Protein AF-A0A2Z6NWG4-F1 (afdb_monomer_lite)

Sequence (91 aa):
MHHKCFFSLADMRDPKLVAKIAKQLRRFHHVEIPGSKEPQLWNDIWKFYEKASVLKFDDGEKQKTYETVSFKELHEEIHDLQGLGGSTGLR

Structure (mmCIF, N/CA/C/O backbone):
data_AF-A0A2Z6NWG4-F1
#
_entry.id   AF-A0A2Z6NWG4-F1
#
loop_
_atom_site.group_PDB
_atom_site.id
_atom_site.type_symbol
_atom_site.label_atom_id
_atom_site.label_alt_id
_atom_site.label_comp_id
_atom_site.label_asym_id
_atom_site.label_entity_id
_atom_site.label_seq_id
_atom_site.pdbx_PDB_ins_code
_atom_site.Cartn_x
_atom_site.Cartn_y
_atom_site.Cartn_z
_atom_site.occupancy
_atom_site.B_iso_or_equiv
_atom_site.auth_seq_id
_atom_site.auth_comp_id
_atom_site.auth_asym_id
_atom_site.auth_atom_id
_atom_site.pdbx_PDB_model_num
ATOM 1 N N . MET A 1 1 ? 20.151 -27.695 -12.948 1.00 36.38 1 MET A N 1
ATOM 2 C CA . MET A 1 1 ? 19.748 -26.287 -13.158 1.00 36.38 1 MET A CA 1
ATOM 3 C C . MET A 1 1 ? 18.698 -25.930 -12.116 1.00 36.38 1 MET A C 1
ATOM 5 O O . MET A 1 1 ? 17.574 -26.404 -12.220 1.00 36.38 1 MET A O 1
ATOM 9 N N . HIS A 1 2 ? 19.065 -25.178 -11.076 1.00 49.00 2 HIS A N 1
ATOM 10 C CA . HIS A 1 2 ? 18.090 -24.702 -10.090 1.00 49.00 2 HIS A CA 1
ATOM 11 C C . HIS A 1 2 ? 17.247 -23.596 -10.730 1.00 49.00 2 HIS A C 1
ATOM 13 O O . HIS A 1 2 ? 17.734 -22.491 -10.960 1.00 49.00 2 HIS A O 1
ATOM 19 N N . HIS A 1 3 ? 15.992 -23.909 -11.045 1.00 51.97 3 HIS A N 1
ATOM 20 C CA . HIS A 1 3 ? 15.001 -22.919 -11.446 1.00 51.97 3 HIS A CA 1
ATOM 21 C C . HIS A 1 3 ? 14.654 -22.076 -10.213 1.00 51.97 3 HIS A C 1
ATOM 23 O O . HIS A 1 3 ? 13.807 -22.453 -9.408 1.00 51.97 3 HIS A O 1
ATOM 29 N N . LYS A 1 4 ? 15.326 -20.934 -10.030 1.00 57.19 4 LYS A N 1
ATOM 30 C CA . LYS A 1 4 ? 14.795 -19.871 -9.170 1.00 57.19 4 LYS A CA 1
ATOM 31 C C . LYS A 1 4 ? 13.591 -19.270 -9.904 1.00 57.19 4 LYS A C 1
ATOM 33 O O . LYS A 1 4 ? 13.760 -18.388 -10.737 1.00 57.19 4 LYS A O 1
ATOM 38 N N . CYS A 1 5 ? 12.388 -19.776 -9.636 1.00 62.06 5 CYS A N 1
ATOM 39 C CA . CYS A 1 5 ? 11.148 -19.217 -10.192 1.00 62.06 5 CYS A CA 1
ATOM 40 C C . CYS A 1 5 ? 10.784 -17.841 -9.603 1.00 62.06 5 CYS A C 1
ATOM 42 O O . CYS A 1 5 ? 9.925 -17.167 -10.158 1.00 62.06 5 CYS A O 1
ATOM 44 N N . PHE A 1 6 ? 11.444 -17.402 -8.526 1.00 79.69 6 PHE A N 1
ATOM 45 C CA . PHE A 1 6 ? 11.213 -16.102 -7.895 1.00 79.69 6 PHE A CA 1
ATOM 46 C C . PHE A 1 6 ? 12.532 -15.474 -7.428 1.00 79.69 6 PHE A C 1
ATOM 48 O O . PHE A 1 6 ? 13.462 -16.181 -7.030 1.00 79.69 6 PHE A O 1
ATOM 55 N N . PHE A 1 7 ? 12.610 -14.142 -7.482 1.00 84.88 7 PHE A N 1
ATOM 56 C CA . PHE A 1 7 ? 13.721 -13.372 -6.922 1.00 84.88 7 PHE A CA 1
ATOM 57 C C . PHE A 1 7 ? 13.569 -13.258 -5.404 1.00 84.88 7 PHE A C 1
ATOM 59 O O . PHE A 1 7 ? 12.494 -12.929 -4.906 1.00 84.88 7 PHE A O 1
ATOM 66 N N . SER A 1 8 ? 14.650 -13.504 -4.668 1.00 90.56 8 SER A N 1
ATOM 67 C CA . SER A 1 8 ? 14.717 -13.186 -3.240 1.00 90.56 8 SER A CA 1
ATOM 68 C C . SER A 1 8 ? 14.950 -11.687 -3.008 1.00 90.56 8 SER A C 1
ATOM 70 O O . SER A 1 8 ? 15.355 -10.956 -3.914 1.00 90.56 8 SER A O 1
ATOM 72 N N . LEU A 1 9 ? 14.783 -11.228 -1.764 1.00 89.25 9 LEU A N 1
ATOM 73 C CA . LEU A 1 9 ? 15.152 -9.861 -1.371 1.00 89.25 9 LEU A CA 1
ATOM 74 C C . LEU A 1 9 ? 16.631 -9.548 -1.649 1.00 89.25 9 LEU A C 1
ATOM 76 O O . LEU A 1 9 ? 16.961 -8.421 -2.004 1.00 89.25 9 LEU A O 1
ATOM 80 N N . ALA A 1 10 ? 17.521 -10.536 -1.513 1.00 92.12 10 ALA A N 1
ATOM 81 C CA . ALA A 1 10 ? 18.938 -10.365 -1.823 1.00 92.12 10 ALA A CA 1
ATOM 82 C C . ALA A 1 10 ? 19.170 -10.201 -3.332 1.00 92.12 10 ALA A C 1
ATOM 84 O O . ALA A 1 10 ? 19.958 -9.352 -3.740 1.00 92.12 10 ALA A O 1
ATOM 85 N N . ASP A 1 11 ? 18.436 -10.955 -4.156 1.00 92.06 11 ASP A N 1
ATOM 86 C CA . ASP A 1 11 ? 18.494 -10.830 -5.614 1.00 92.06 11 ASP A CA 1
ATOM 87 C C . ASP A 1 11 ? 18.042 -9.415 -6.053 1.00 92.06 11 ASP A C 1
ATOM 89 O O . ASP A 1 11 ? 18.693 -8.787 -6.883 1.00 92.06 11 ASP A O 1
ATOM 93 N N . MET A 1 12 ? 17.005 -8.844 -5.423 1.00 91.31 12 MET A N 1
ATOM 94 C CA . MET A 1 12 ? 16.532 -7.470 -5.690 1.00 91.31 12 MET A CA 1
ATOM 95 C C . MET A 1 12 ? 17.513 -6.360 -5.273 1.00 91.31 12 MET A C 1
ATOM 97 O O . MET A 1 12 ? 17.270 -5.192 -5.566 1.00 91.31 12 MET A O 1
ATOM 101 N N . ARG A 1 13 ? 18.615 -6.692 -4.591 1.00 92.56 13 ARG A N 1
ATOM 102 C CA . ARG A 1 13 ? 19.691 -5.745 -4.253 1.00 92.56 13 ARG A CA 1
ATOM 103 C C . ARG A 1 13 ? 20.888 -5.859 -5.199 1.00 92.56 13 ARG A C 1
ATOM 105 O O . ARG A 1 13 ? 21.772 -5.009 -5.134 1.00 92.56 13 ARG A O 1
ATOM 112 N N . ASP A 1 14 ? 20.929 -6.869 -6.074 1.00 95.62 14 ASP A N 1
ATOM 113 C CA . ASP A 1 14 ? 21.992 -7.020 -7.067 1.00 95.62 14 ASP A CA 1
ATOM 114 C C . ASP A 1 14 ? 21.834 -5.982 -8.197 1.00 95.62 14 ASP A C 1
ATOM 116 O O . ASP A 1 14 ? 20.837 -6.007 -8.929 1.00 95.62 14 ASP A O 1
ATOM 120 N N . PRO A 1 15 ? 22.817 -5.084 -8.411 1.00 97.19 15 PRO A N 1
ATOM 121 C CA . PRO A 1 15 ? 22.679 -4.011 -9.394 1.00 97.19 15 PRO A CA 1
ATOM 122 C C . PRO A 1 15 ? 22.496 -4.510 -10.831 1.00 97.19 15 PRO A C 1
ATOM 124 O O . PRO A 1 15 ? 21.773 -3.896 -11.619 1.00 97.19 15 PRO A O 1
ATOM 127 N N . LYS A 1 16 ? 23.131 -5.633 -11.198 1.00 96.25 16 LYS A N 1
ATOM 128 C CA . LYS A 1 16 ? 23.043 -6.180 -12.560 1.00 96.25 16 LYS A CA 1
ATOM 129 C C . LYS A 1 16 ? 21.654 -6.748 -12.827 1.00 96.25 16 LYS A C 1
ATOM 131 O O . LYS A 1 16 ? 21.146 -6.621 -13.943 1.00 96.25 16 LYS A O 1
ATOM 136 N N . LEU A 1 17 ? 21.042 -7.374 -11.828 1.00 94.62 17 LEU A N 1
ATOM 137 C CA . LEU A 1 17 ? 19.690 -7.895 -11.916 1.00 94.62 17 LEU A CA 1
ATOM 138 C C . LEU A 1 17 ? 18.653 -6.769 -11.913 1.00 94.62 17 LEU A C 1
ATOM 140 O O . LEU A 1 17 ? 17.799 -6.741 -12.799 1.00 94.62 17 LEU A O 1
ATOM 144 N N . VAL A 1 18 ? 18.765 -5.796 -11.006 1.00 95.25 18 VAL A N 1
ATOM 145 C CA . VAL A 1 18 ? 17.845 -4.647 -10.952 1.00 95.25 18 VAL A CA 1
ATOM 146 C C . VAL A 1 18 ? 17.878 -3.844 -12.252 1.00 95.25 18 VAL A C 1
ATOM 148 O O . VAL A 1 18 ? 16.823 -3.471 -12.762 1.00 95.25 18 VAL A O 1
ATOM 151 N N . ALA A 1 19 ? 19.049 -3.663 -12.872 1.00 97.62 19 ALA A N 1
ATOM 152 C CA . ALA A 1 19 ? 19.147 -3.021 -14.184 1.00 97.62 19 ALA A CA 1
ATOM 153 C C . ALA A 1 19 ? 18.339 -3.763 -15.269 1.00 97.62 19 ALA A C 1
ATOM 155 O O . ALA A 1 19 ? 17.697 -3.139 -16.120 1.00 97.62 19 ALA A O 1
ATOM 156 N N . LYS A 1 20 ? 18.321 -5.104 -15.233 1.00 96.50 20 LYS A N 1
ATOM 157 C CA . LYS A 1 20 ? 17.500 -5.914 -16.148 1.00 96.50 20 LYS A CA 1
ATOM 158 C C . LYS A 1 20 ? 16.009 -5.753 -15.855 1.00 96.50 20 LYS A C 1
ATOM 160 O O . LYS A 1 20 ? 15.240 -5.607 -16.805 1.00 96.50 20 LYS A O 1
ATOM 165 N N . ILE A 1 21 ? 15.611 -5.739 -14.580 1.00 95.44 21 ILE A N 1
ATOM 166 C CA . ILE A 1 21 ? 14.219 -5.517 -14.157 1.00 95.44 21 ILE A CA 1
ATOM 167 C C . ILE A 1 21 ? 13.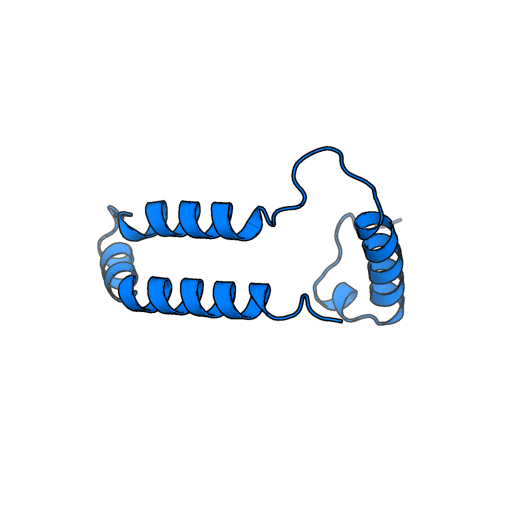746 -4.133 -14.616 1.00 95.44 21 ILE A C 1
ATOM 169 O O . ILE A 1 21 ? 12.730 -4.043 -15.298 1.00 95.44 21 ILE A O 1
ATOM 173 N N . ALA A 1 22 ? 14.521 -3.076 -14.358 1.00 96.94 22 ALA A N 1
ATOM 174 C CA . ALA A 1 22 ? 14.205 -1.711 -14.777 1.00 96.94 22 ALA A CA 1
ATOM 175 C C . ALA A 1 22 ? 14.031 -1.594 -16.301 1.00 96.94 22 ALA A C 1
ATOM 177 O O . ALA A 1 22 ? 13.112 -0.924 -16.775 1.00 96.94 22 ALA A O 1
ATOM 178 N N . LYS A 1 23 ? 14.856 -2.299 -17.091 1.00 97.81 23 LYS A N 1
ATOM 179 C CA . LYS A 1 23 ? 14.702 -2.347 -18.553 1.00 97.81 23 LYS A CA 1
ATOM 180 C C . LYS A 1 23 ? 13.377 -2.987 -18.976 1.00 97.81 23 LYS A C 1
ATOM 182 O O . LYS A 1 23 ? 12.748 -2.484 -19.905 1.00 97.81 23 LYS A O 1
ATOM 187 N N . GLN A 1 24 ? 12.949 -4.074 -18.329 1.00 97.06 24 GLN A N 1
ATOM 188 C CA . GLN A 1 24 ? 11.654 -4.693 -18.638 1.00 97.06 24 GLN A CA 1
ATOM 189 C C . GLN A 1 24 ? 10.480 -3.843 -18.142 1.00 97.06 24 GLN A C 1
ATOM 191 O O . GLN A 1 24 ? 9.524 -3.660 -18.889 1.00 97.06 24 GLN A O 1
ATOM 196 N N . LEU A 1 25 ? 10.582 -3.252 -16.949 1.00 96.94 25 LEU A N 1
ATOM 197 C CA . LEU A 1 25 ? 9.560 -2.364 -16.397 1.00 96.94 25 LEU A CA 1
ATOM 198 C C . LEU A 1 25 ? 9.352 -1.133 -17.287 1.00 96.94 25 LEU A C 1
ATOM 200 O O . LEU A 1 25 ? 8.218 -0.791 -17.604 1.00 96.94 25 LEU A O 1
ATOM 204 N N . ARG A 1 26 ? 10.439 -0.534 -17.800 1.00 97.62 26 ARG A N 1
ATOM 205 C CA . ARG A 1 26 ? 10.353 0.540 -18.799 1.00 97.62 26 ARG A CA 1
ATOM 206 C C . ARG A 1 26 ? 9.552 0.087 -20.014 1.00 97.62 26 ARG A C 1
ATOM 208 O O . ARG A 1 26 ? 8.641 0.795 -20.414 1.00 97.62 26 ARG A O 1
ATOM 215 N N . ARG A 1 27 ? 9.865 -1.074 -20.599 1.00 97.69 27 ARG A N 1
ATOM 216 C CA . ARG A 1 27 ? 9.125 -1.589 -21.768 1.00 97.69 27 ARG A CA 1
ATOM 217 C C . ARG A 1 27 ? 7.643 -1.773 -21.457 1.00 97.69 27 ARG A C 1
ATOM 219 O O . ARG A 1 27 ? 6.824 -1.421 -22.292 1.00 97.69 27 ARG A O 1
ATOM 226 N N . PHE A 1 28 ? 7.323 -2.272 -20.266 1.00 96.06 28 PHE A N 1
ATOM 227 C CA . PHE A 1 28 ? 5.947 -2.451 -19.817 1.00 96.06 28 PHE A CA 1
ATOM 228 C C . PHE A 1 28 ? 5.200 -1.116 -19.669 1.00 96.06 28 PHE A C 1
ATOM 230 O O . PHE A 1 28 ? 4.100 -0.983 -20.189 1.00 96.06 28 PHE A O 1
ATOM 237 N N . HIS A 1 29 ? 5.816 -0.095 -19.066 1.00 94.06 29 HIS A N 1
ATOM 238 C CA . HIS A 1 29 ? 5.199 1.230 -18.909 1.00 94.06 29 HIS A CA 1
ATOM 239 C C . HIS A 1 29 ? 4.938 1.971 -20.232 1.00 94.06 29 HIS A C 1
ATOM 241 O O . HIS A 1 29 ? 4.139 2.898 -20.248 1.00 94.06 29 HIS A O 1
ATOM 247 N N . HIS A 1 30 ? 5.599 1.591 -21.331 1.00 94.81 30 HIS A N 1
ATOM 248 C CA . HIS A 1 30 ? 5.361 2.180 -22.659 1.00 94.81 30 HIS A CA 1
ATOM 249 C C . HIS A 1 30 ? 4.296 1.422 -23.466 1.00 94.81 30 HIS A C 1
ATOM 251 O O . HIS A 1 30 ? 4.050 1.764 -24.621 1.00 94.81 30 HIS A O 1
ATOM 257 N N . VAL A 1 31 ? 3.702 0.359 -22.915 1.00 95.12 31 VAL A N 1
ATOM 258 C CA . VAL A 1 31 ? 2.623 -0.356 -23.598 1.00 95.12 31 VAL A CA 1
ATOM 259 C C . VAL A 1 31 ? 1.384 0.532 -23.611 1.00 95.12 31 VAL A C 1
ATOM 261 O O . VAL A 1 31 ? 0.869 0.917 -22.563 1.00 95.12 31 VAL A O 1
ATOM 264 N N . GLU A 1 32 ? 0.877 0.821 -24.806 1.00 94.12 32 GLU A N 1
ATOM 265 C CA . GLU A 1 32 ? -0.393 1.519 -24.956 1.00 94.12 32 GLU A CA 1
ATOM 266 C C . GLU A 1 32 ? -1.553 0.587 -24.616 1.00 94.12 32 GLU A C 1
ATOM 268 O O . GLU A 1 32 ? -1.890 -0.328 -25.368 1.00 94.12 32 GLU A O 1
ATOM 273 N N . ILE A 1 33 ? -2.163 0.829 -23.459 1.00 91.81 33 ILE A N 1
ATOM 274 C CA . ILE A 1 33 ? -3.369 0.129 -23.027 1.00 91.81 33 ILE A CA 1
ATOM 275 C C . ILE A 1 33 ? -4.587 0.981 -23.411 1.00 91.81 33 ILE A C 1
ATOM 277 O O . ILE A 1 33 ? -4.620 2.167 -23.049 1.00 91.81 33 ILE A O 1
ATOM 281 N N . PRO A 1 34 ? -5.568 0.421 -24.144 1.00 93.62 34 PRO A N 1
ATOM 282 C CA . PRO A 1 34 ? -6.817 1.109 -24.441 1.00 93.62 34 PRO A CA 1
ATOM 283 C C . PRO A 1 34 ? -7.668 1.252 -23.173 1.00 93.62 34 PRO A C 1
ATOM 285 O O . PRO A 1 34 ? -7.716 0.348 -22.342 1.00 93.62 34 PRO A O 1
ATOM 288 N N . GLY A 1 35 ? -8.372 2.375 -23.047 1.00 91.00 35 GLY A N 1
ATOM 289 C CA . GLY A 1 35 ? -9.208 2.689 -21.887 1.00 91.00 35 GLY A CA 1
ATOM 290 C C . GLY A 1 35 ? -8.718 3.917 -21.124 1.00 91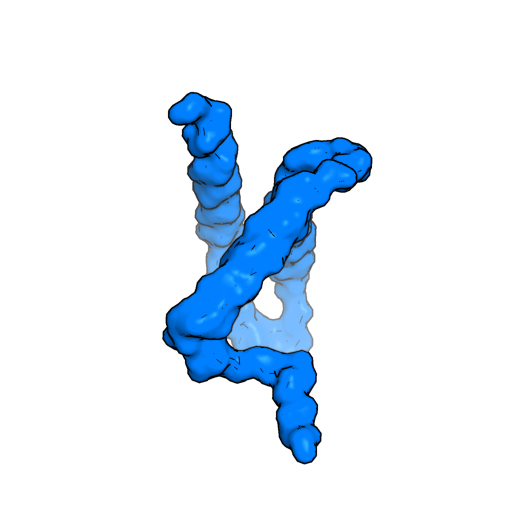.00 35 GLY A C 1
ATOM 291 O O . GLY A 1 35 ? -7.905 4.695 -21.627 1.00 91.00 35 GLY A O 1
ATOM 292 N N . SER A 1 36 ? -9.257 4.106 -19.919 1.00 87.69 36 SER A N 1
ATOM 293 C CA . SER A 1 36 ? -8.905 5.249 -19.076 1.00 87.69 36 SER A CA 1
ATOM 294 C C . SER A 1 36 ? -7.423 5.224 -18.700 1.00 87.69 36 SER A C 1
ATOM 296 O O . SER A 1 36 ? -6.887 4.181 -18.327 1.00 87.69 36 SER A O 1
ATOM 298 N N . LYS A 1 37 ? -6.775 6.390 -18.778 1.00 88.06 37 LYS A N 1
ATOM 299 C CA . LYS A 1 37 ? -5.409 6.605 -18.281 1.00 88.06 37 LYS A CA 1
ATOM 300 C C . LYS A 1 37 ? -5.391 7.082 -16.823 1.00 88.06 37 LYS A C 1
ATOM 302 O O . LYS A 1 37 ? -4.313 7.258 -16.265 1.00 88.06 37 LYS A O 1
ATOM 307 N N . GLU A 1 38 ? -6.564 7.272 -16.215 1.00 87.69 38 GLU A N 1
ATOM 308 C CA . GLU A 1 38 ?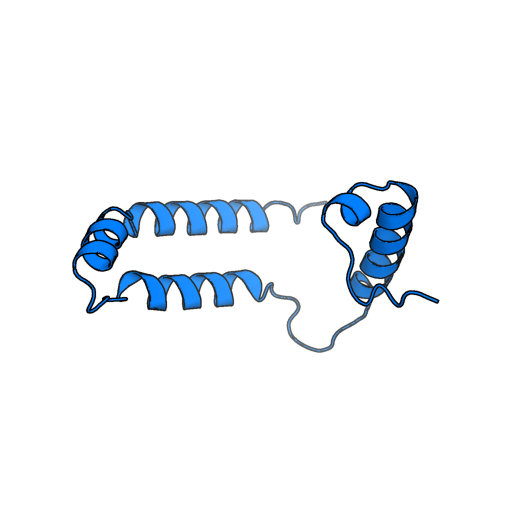 -6.679 7.656 -14.810 1.00 87.69 38 GLU A CA 1
ATOM 309 C C . GLU A 1 38 ? -6.091 6.566 -13.898 1.00 87.69 38 GLU A C 1
ATOM 311 O O . GLU A 1 38 ? -6.437 5.383 -14.061 1.00 87.69 38 GLU A O 1
ATOM 316 N N . PRO A 1 39 ? -5.237 6.930 -12.921 1.00 88.50 39 PRO A N 1
ATOM 317 C CA . PRO A 1 39 ? -4.667 5.978 -11.979 1.00 88.50 39 PRO A CA 1
ATOM 318 C C . PRO A 1 39 ? -5.757 5.222 -11.212 1.00 88.50 39 PRO A C 1
ATOM 320 O O . PRO A 1 39 ? -6.490 5.794 -10.411 1.00 88.50 39 PRO A O 1
ATOM 323 N N . GLN A 1 40 ? -5.827 3.903 -11.402 1.00 90.75 40 GLN A N 1
ATOM 324 C CA . GLN A 1 40 ? -6.770 3.052 -10.660 1.00 90.75 40 GLN A CA 1
ATOM 325 C C . GLN A 1 40 ? -6.353 2.829 -9.200 1.00 90.75 40 GLN A C 1
ATOM 327 O O . GLN A 1 40 ? -7.176 2.434 -8.379 1.00 90.75 40 GLN A O 1
ATOM 332 N N . LEU A 1 41 ? -5.093 3.131 -8.866 1.00 93.25 41 LEU A N 1
ATOM 333 C CA . LEU A 1 41 ? -4.517 2.916 -7.540 1.00 93.25 41 LEU A CA 1
ATOM 334 C C . LEU A 1 41 ? -5.352 3.560 -6.425 1.00 93.25 41 LEU A C 1
ATOM 336 O O . LEU A 1 41 ? -5.617 2.914 -5.416 1.00 93.25 41 LEU A O 1
ATOM 340 N N . TRP A 1 42 ? -5.791 4.807 -6.608 1.00 93.94 42 TRP A N 1
ATOM 341 C CA . TRP A 1 42 ? -6.548 5.520 -5.577 1.00 93.94 42 TRP A CA 1
ATOM 342 C C . TRP A 1 42 ? -7.928 4.906 -5.346 1.00 93.94 42 TRP A C 1
ATOM 344 O O . TRP A 1 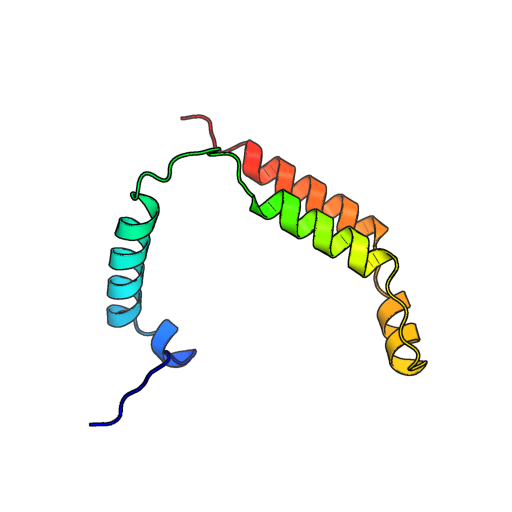42 ? -8.343 4.770 -4.199 1.00 93.94 42 TRP A O 1
ATOM 354 N N . ASN A 1 43 ? -8.597 4.449 -6.409 1.00 93.75 43 ASN A N 1
ATOM 355 C CA . ASN A 1 43 ? -9.877 3.747 -6.294 1.00 93.75 43 ASN A CA 1
ATOM 356 C C . ASN A 1 43 ? -9.730 2.476 -5.448 1.00 93.75 43 ASN A C 1
ATOM 358 O O . ASN A 1 43 ? -10.557 2.206 -4.577 1.00 93.75 43 ASN A O 1
ATOM 362 N N . ASP A 1 44 ? -8.661 1.711 -5.679 1.00 95.50 44 ASP A N 1
ATOM 363 C CA . ASP A 1 44 ? -8.397 0.488 -4.923 1.00 95.50 44 ASP A CA 1
ATOM 364 C C . ASP A 1 44 ? -8.015 0.779 -3.465 1.00 95.50 44 ASP A C 1
ATOM 366 O O . ASP A 1 44 ? -8.518 0.105 -2.565 1.00 95.50 44 ASP A O 1
ATOM 370 N N . ILE A 1 45 ? -7.188 1.800 -3.206 1.00 96.38 45 ILE A N 1
ATOM 371 C CA . ILE A 1 45 ? -6.841 2.224 -1.839 1.00 96.38 45 ILE A CA 1
ATOM 372 C C . ILE A 1 45 ? -8.101 2.613 -1.065 1.00 96.38 45 ILE A C 1
ATOM 374 O O . ILE A 1 45 ? -8.313 2.102 0.035 1.00 96.38 45 ILE A O 1
ATOM 378 N N . TRP A 1 46 ? -8.964 3.452 -1.642 1.00 96.69 46 TRP A N 1
ATOM 379 C CA . TRP A 1 46 ? -10.204 3.871 -0.988 1.00 96.69 46 TRP A CA 1
ATOM 380 C C . TRP A 1 46 ? -11.146 2.696 -0.733 1.00 96.69 46 TRP A C 1
ATOM 382 O O . TRP A 1 46 ? -11.666 2.546 0.370 1.00 96.69 46 TRP A O 1
ATOM 392 N N . LYS A 1 47 ? -11.268 1.777 -1.693 1.00 97.44 47 LYS A N 1
ATOM 393 C CA . LYS A 1 47 ? -12.031 0.536 -1.518 1.00 97.44 47 LYS A CA 1
ATOM 394 C C . LYS A 1 47 ? -11.493 -0.337 -0.379 1.00 97.44 47 LYS A C 1
ATOM 396 O O . LYS A 1 47 ? -12.274 -0.989 0.317 1.00 97.44 47 LYS A O 1
ATOM 401 N N . PHE A 1 48 ? -10.174 -0.410 -0.192 1.00 97.06 48 PHE A N 1
ATOM 402 C CA . PHE A 1 48 ? -9.590 -1.123 0.947 1.00 97.06 48 PHE A CA 1
ATOM 403 C C . PHE A 1 48 ? -9.822 -0.382 2.259 1.00 97.06 48 PHE A C 1
ATOM 405 O O . PHE A 1 48 ? -10.187 -1.023 3.243 1.00 97.06 48 PHE A O 1
ATOM 412 N N . TYR A 1 49 ? -9.666 0.941 2.264 1.00 97.88 49 TYR A N 1
ATOM 413 C CA . TYR A 1 49 ? -9.945 1.788 3.419 1.00 97.88 49 TYR A CA 1
ATOM 414 C C . TYR A 1 49 ? -11.383 1.603 3.919 1.00 97.88 49 TYR A C 1
ATOM 416 O O . TYR A 1 49 ? -11.587 1.334 5.100 1.00 97.88 49 TYR A O 1
ATOM 424 N N . GLU A 1 50 ? -12.373 1.666 3.026 1.00 97.81 50 GLU A N 1
ATOM 425 C CA . GLU A 1 50 ? -13.792 1.487 3.362 1.00 97.81 50 GLU A CA 1
ATOM 426 C C . GLU A 1 50 ? -14.068 0.128 4.009 1.00 97.81 50 GLU A C 1
ATOM 428 O O . GLU A 1 50 ? -14.817 0.032 4.978 1.00 97.81 50 GLU A O 1
ATOM 433 N N . LYS A 1 51 ? -13.445 -0.937 3.494 1.00 97.81 51 LYS A N 1
ATOM 434 C CA . LYS A 1 51 ? -13.596 -2.283 4.059 1.00 97.81 51 LYS A CA 1
ATOM 435 C C . LYS A 1 51 ? -12.897 -2.427 5.404 1.00 97.81 51 LYS A C 1
ATOM 437 O O . LYS A 1 51 ? -13.408 -3.113 6.282 1.00 97.81 51 LYS A O 1
ATOM 442 N N . ALA A 1 52 ? -11.722 -1.823 5.540 1.00 97.19 52 ALA A N 1
ATOM 443 C CA . ALA A 1 52 ? -10.917 -1.881 6.748 1.00 97.19 52 ALA A CA 1
ATOM 444 C C . ALA A 1 52 ? -11.572 -1.094 7.895 1.00 97.19 52 ALA A C 1
ATOM 446 O O . ALA A 1 52 ? -11.659 -1.597 9.009 1.00 97.19 52 ALA A O 1
ATOM 447 N N . SER A 1 53 ? -12.110 0.096 7.624 1.00 97.19 53 SER A N 1
ATOM 448 C CA . SER A 1 53 ? -12.652 0.987 8.661 1.00 97.19 53 SER A CA 1
ATOM 449 C C . SER A 1 53 ? -13.846 0.406 9.422 1.00 97.19 53 SER A C 1
ATOM 451 O O . SER A 1 53 ? -14.080 0.764 10.576 1.00 97.19 53 SER A O 1
ATOM 453 N N . VAL A 1 54 ? -14.578 -0.522 8.803 1.00 96.75 54 VAL A N 1
ATOM 454 C CA . VAL A 1 54 ? -15.727 -1.211 9.410 1.00 96.75 54 VAL A CA 1
ATOM 455 C C . VAL A 1 54 ? -15.419 -2.650 9.825 1.00 96.75 54 VAL A C 1
ATOM 457 O O . VAL A 1 54 ? -16.308 -3.351 10.310 1.00 96.75 54 VAL A O 1
ATOM 460 N N . LEU A 1 55 ? -14.182 -3.115 9.629 1.00 97.31 55 LEU A N 1
ATOM 461 C CA . LEU A 1 55 ? -13.794 -4.487 9.924 1.00 97.31 55 LEU A CA 1
ATOM 462 C C . LEU A 1 55 ? -13.871 -4.755 11.431 1.00 97.31 55 LEU A C 1
ATOM 464 O O . LEU A 1 55 ? -13.413 -3.962 12.257 1.00 97.31 55 LEU A O 1
ATOM 468 N N . LYS A 1 56 ? -14.433 -5.911 11.779 1.00 97.19 56 LYS A N 1
ATOM 469 C CA . LYS A 1 56 ? -14.479 -6.431 13.144 1.00 97.19 56 LYS A CA 1
ATOM 470 C C . LYS A 1 56 ? -13.908 -7.840 13.167 1.00 97.19 56 LYS A C 1
ATOM 472 O O . LYS A 1 56 ? -14.202 -8.646 12.286 1.00 97.19 56 LYS A O 1
ATOM 477 N N . PHE A 1 57 ? -13.087 -8.115 14.169 1.00 97.44 57 PHE A N 1
ATOM 478 C CA . PHE A 1 57 ? -12.545 -9.434 14.451 1.00 97.44 57 PHE A CA 1
ATOM 479 C C . PHE A 1 57 ? -13.307 -10.064 15.617 1.00 97.44 57 PHE A C 1
ATOM 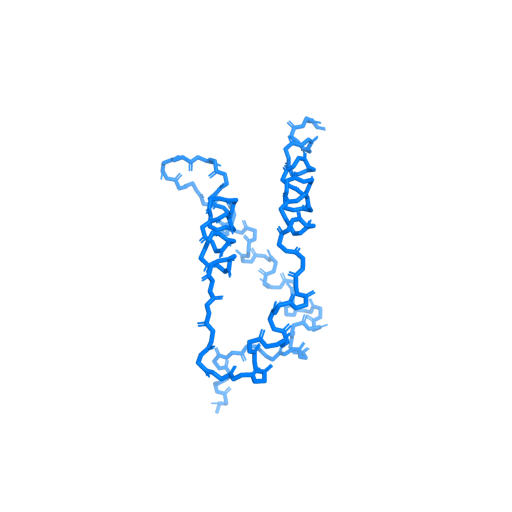481 O O . PHE A 1 57 ? -13.539 -9.412 16.632 1.00 97.44 57 PHE A O 1
ATOM 488 N N . ASP A 1 58 ? -13.630 -11.351 15.492 1.00 97.69 58 ASP A N 1
ATOM 489 C CA . ASP A 1 58 ? -14.203 -12.138 16.595 1.00 97.69 58 ASP A CA 1
ATOM 490 C C . ASP A 1 58 ? -13.180 -12.365 17.722 1.00 97.69 58 ASP A C 1
ATOM 492 O O . ASP A 1 58 ? -13.522 -12.552 18.888 1.00 97.69 58 ASP A O 1
ATOM 496 N N . ASP A 1 59 ? -11.897 -12.342 17.362 1.00 98.19 59 ASP A N 1
ATOM 497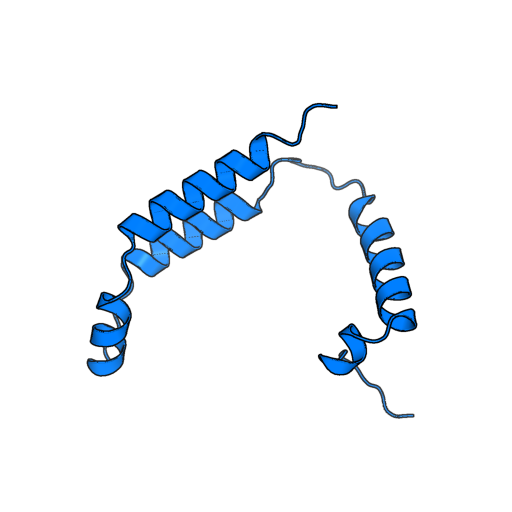 C CA . ASP A 1 59 ? -10.771 -12.433 18.280 1.00 98.19 59 ASP A CA 1
ATOM 498 C C . ASP A 1 59 ? -10.606 -11.108 19.036 1.00 98.19 59 ASP A C 1
ATOM 500 O O . ASP A 1 59 ? -10.232 -10.083 18.461 1.00 98.19 59 ASP A O 1
ATOM 504 N N . GLY A 1 60 ? -10.885 -11.139 20.340 1.00 97.31 60 GLY A N 1
ATOM 505 C CA . GLY A 1 60 ? -10.876 -9.949 21.185 1.00 97.31 60 GLY A CA 1
ATOM 506 C C . GLY A 1 60 ? -9.503 -9.293 21.345 1.00 97.31 60 GLY A C 1
ATOM 507 O O . GLY A 1 60 ? -9.445 -8.085 21.563 1.00 97.31 60 GLY A O 1
ATOM 508 N N . GLU A 1 61 ? -8.398 -10.036 21.231 1.00 97.62 61 GLU A N 1
ATOM 509 C CA . GLU A 1 61 ? -7.058 -9.437 21.265 1.00 97.62 61 GLU A CA 1
ATOM 510 C C . GLU A 1 61 ? -6.768 -8.717 19.951 1.00 97.62 61 GLU A C 1
ATOM 512 O O . GLU A 1 61 ? -6.378 -7.548 19.964 1.00 97.62 61 GLU A O 1
ATOM 517 N N . LYS A 1 62 ? -7.065 -9.360 18.815 1.00 97.81 62 LYS A N 1
ATOM 518 C CA . LYS A 1 62 ? -6.937 -8.722 17.497 1.00 97.81 62 LYS A CA 1
ATOM 519 C C . LYS A 1 62 ? -7.832 -7.501 17.373 1.00 97.81 62 LYS A C 1
ATOM 521 O O . LYS A 1 62 ? -7.380 -6.489 16.849 1.00 97.81 62 LYS A O 1
ATOM 526 N N . GLN A 1 63 ? -9.065 -7.568 17.875 1.00 98.00 63 GLN A N 1
ATOM 527 C CA . GLN A 1 63 ? -9.992 -6.443 17.841 1.00 98.00 63 GLN A CA 1
ATOM 528 C C . GLN A 1 63 ? -9.462 -5.259 18.657 1.00 98.00 63 GLN A C 1
ATOM 530 O O . GLN A 1 63 ? -9.465 -4.140 18.152 1.00 98.00 63 GLN A O 1
ATOM 535 N N . LYS A 1 64 ? -8.930 -5.501 19.864 1.00 97.81 64 LYS A N 1
ATOM 536 C CA . LYS A 1 64 ? -8.298 -4.453 20.683 1.00 97.81 64 LYS A CA 1
ATOM 537 C C . LYS A 1 64 ? -7.101 -3.819 19.982 1.00 97.81 64 LYS A C 1
ATOM 539 O O . LYS A 1 64 ? -6.975 -2.601 19.997 1.00 97.81 64 LYS A O 1
ATOM 544 N N . THR A 1 65 ? -6.234 -4.621 19.360 1.00 97.44 65 THR A N 1
ATOM 545 C CA . THR A 1 65 ? -5.115 -4.096 18.561 1.00 97.44 65 THR A CA 1
ATOM 546 C C . THR A 1 65 ? -5.611 -3.311 17.350 1.00 97.44 65 THR A C 1
ATOM 548 O O . THR A 1 65 ? -5.040 -2.285 17.009 1.00 97.44 65 THR A O 1
ATOM 551 N N . TYR A 1 66 ? -6.681 -3.752 16.695 1.00 97.31 66 TYR A N 1
ATOM 552 C CA . TYR A 1 66 ? -7.217 -3.061 15.527 1.00 97.31 66 TYR A CA 1
ATOM 553 C C . TYR A 1 66 ? -7.853 -1.712 15.882 1.00 97.31 66 TYR A C 1
ATOM 555 O O . TYR A 1 66 ? -7.723 -0.748 15.136 1.00 97.31 66 TYR A O 1
ATOM 563 N N . GLU A 1 67 ? -8.484 -1.614 17.051 1.00 96.31 67 GLU A N 1
ATOM 564 C CA . GLU A 1 67 ? -9.094 -0.379 17.555 1.00 96.31 67 GLU A CA 1
ATOM 565 C C . GLU A 1 67 ? -8.078 0.715 17.904 1.00 96.31 67 GLU A C 1
ATOM 567 O O . GLU A 1 67 ? -8.466 1.876 18.017 1.00 96.31 67 GLU A O 1
ATOM 572 N N . THR A 1 68 ? -6.782 0.396 18.019 1.00 97.31 68 THR A N 1
ATOM 573 C CA . THR A 1 68 ? -5.743 1.429 18.171 1.00 97.31 68 THR A CA 1
ATOM 574 C C . THR A 1 68 ? -5.455 2.173 16.868 1.00 97.31 68 THR A C 1
ATOM 576 O O . THR A 1 68 ? -4.746 3.176 16.886 1.00 97.31 68 THR A O 1
ATOM 579 N N . VAL A 1 69 ? -5.949 1.683 15.727 1.00 97.06 69 VAL A N 1
ATOM 580 C CA . VAL A 1 69 ? -5.767 2.334 14.427 1.00 97.06 69 VAL A CA 1
ATOM 581 C C . VAL A 1 69 ? -6.703 3.537 14.311 1.00 97.06 69 VAL A C 1
ATOM 583 O O . VAL A 1 69 ? -7.926 3.409 14.363 1.00 97.06 69 VAL A O 1
ATOM 586 N N . SER A 1 70 ? -6.130 4.718 14.078 1.00 97.25 70 SER A N 1
ATOM 587 C CA . SER A 1 70 ? -6.894 5.930 13.781 1.00 97.25 70 SER A CA 1
ATOM 588 C C . SER A 1 70 ? -7.285 5.969 12.301 1.00 97.25 70 SER A C 1
ATOM 590 O O . SER A 1 70 ? -6.554 6.471 11.449 1.00 97.25 70 SER A O 1
ATOM 592 N N . PHE A 1 71 ? -8.473 5.461 11.969 1.00 96.56 71 PHE A N 1
ATOM 593 C CA . PHE A 1 71 ? -8.991 5.537 10.594 1.00 96.56 71 PHE A CA 1
ATOM 594 C C . PHE A 1 71 ? -9.253 6.967 10.119 1.00 96.56 71 PHE A C 1
ATOM 596 O O . PHE A 1 71 ? -9.285 7.211 8.914 1.00 96.56 71 PHE A O 1
ATOM 603 N N . LYS A 1 72 ? -9.427 7.911 11.046 1.00 97.19 72 LYS A N 1
ATOM 604 C CA . LYS A 1 72 ? -9.509 9.332 10.713 1.00 97.19 72 LYS A CA 1
ATOM 605 C C . LYS A 1 72 ? -8.166 9.847 10.187 1.00 97.19 72 LYS A C 1
ATOM 607 O O . LYS A 1 72 ? -8.128 10.432 9.116 1.00 97.19 72 LYS A O 1
ATOM 612 N N . GLU A 1 73 ? -7.082 9.570 10.907 1.00 97.88 73 GLU A N 1
ATOM 613 C CA . GLU A 1 73 ? -5.725 9.967 10.505 1.00 97.88 73 GLU A CA 1
ATOM 614 C C . GLU A 1 73 ? -5.321 9.310 9.181 1.00 97.88 73 GLU A C 1
ATOM 616 O O . GLU A 1 73 ? -4.835 9.981 8.279 1.00 97.88 73 GLU A O 1
ATOM 621 N N . LEU A 1 74 ? -5.622 8.017 9.004 1.00 97.25 74 LEU A N 1
ATOM 622 C CA . LEU A 1 74 ? -5.383 7.331 7.729 1.00 97.25 74 LEU A CA 1
ATOM 623 C C . LEU A 1 74 ? -6.143 7.968 6.558 1.00 97.25 74 LEU A C 1
ATOM 625 O O . LEU A 1 74 ? -5.621 7.996 5.449 1.00 97.25 74 LEU A O 1
ATOM 629 N N . HIS A 1 75 ? -7.367 8.455 6.776 1.00 97.62 75 HIS A N 1
ATOM 630 C CA . HIS A 1 75 ? -8.134 9.134 5.729 1.00 97.62 75 HIS A CA 1
ATOM 631 C C . HIS A 1 75 ? -7.451 10.429 5.285 1.00 97.62 75 HIS A C 1
ATOM 633 O O . HIS A 1 75 ? -7.317 10.669 4.086 1.00 97.62 75 HIS A O 1
ATOM 639 N N . GLU A 1 76 ? -7.017 11.239 6.253 1.00 97.00 76 GLU A N 1
ATOM 640 C CA . GLU A 1 76 ? -6.303 12.497 6.017 1.00 97.00 76 GLU A CA 1
ATOM 641 C C . GLU A 1 76 ? -4.991 12.233 5.254 1.00 97.00 76 GLU A C 1
ATOM 643 O O . GLU A 1 76 ? -4.770 12.823 4.199 1.00 97.00 76 GLU A O 1
ATOM 648 N N . GLU A 1 77 ? -4.198 11.246 5.682 1.00 96.31 77 GLU A N 1
ATOM 649 C CA . GLU A 1 77 ? -2.932 10.885 5.027 1.00 96.31 77 GLU A CA 1
ATOM 650 C C . GLU A 1 77 ? -3.130 10.356 3.594 1.00 96.31 77 GLU A C 1
ATOM 652 O O . GLU A 1 77 ? -2.394 10.725 2.678 1.00 96.31 77 GLU A O 1
ATOM 657 N N . ILE A 1 78 ? -4.139 9.502 3.356 1.00 95.44 78 ILE A N 1
ATOM 658 C CA . ILE A 1 78 ? -4.445 9.013 2.000 1.00 95.44 78 ILE A CA 1
ATOM 659 C C . ILE A 1 78 ? -4.814 10.189 1.089 1.00 95.44 78 ILE A C 1
ATOM 661 O O . ILE A 1 78 ? -4.357 10.241 -0.056 1.00 95.44 78 ILE A O 1
ATOM 665 N N . HIS A 1 79 ? -5.621 11.130 1.586 1.00 94.75 79 HIS A N 1
ATOM 666 C CA . HIS A 1 79 ? -6.017 12.312 0.829 1.00 94.75 79 HIS A CA 1
ATOM 667 C C . HIS A 1 79 ? -4.812 13.210 0.506 1.00 94.75 79 HIS A C 1
ATOM 669 O O . HIS A 1 79 ? -4.654 13.642 -0.640 1.00 94.75 79 HIS A O 1
ATOM 675 N N . ASP A 1 80 ? -3.924 13.433 1.473 1.00 94.56 80 ASP A N 1
ATOM 676 C CA . ASP A 1 80 ? -2.715 14.237 1.286 1.00 94.56 80 ASP A CA 1
ATOM 677 C C . ASP A 1 80 ? -1.761 13.596 0.268 1.00 94.56 80 ASP A C 1
ATOM 679 O O . ASP A 1 80 ? -1.324 14.254 -0.682 1.00 94.56 80 ASP A O 1
ATOM 683 N N . LEU A 1 81 ? -1.511 12.285 0.372 1.00 93.62 81 LEU A N 1
ATOM 684 C CA . LEU A 1 81 ? -0.702 11.539 -0.599 1.00 93.62 81 LEU A CA 1
ATOM 685 C C . LEU A 1 81 ? -1.309 11.571 -2.008 1.00 93.62 81 LEU A C 1
ATOM 687 O O . LEU A 1 81 ? -0.581 11.709 -2.998 1.00 93.62 81 LEU A O 1
ATOM 691 N N . GLN A 1 82 ? -2.636 11.480 -2.114 1.00 91.56 82 GLN A N 1
ATOM 692 C CA . GLN A 1 82 ? -3.335 11.607 -3.389 1.00 91.56 82 GLN A CA 1
ATOM 693 C C . GLN A 1 82 ? -3.159 13.009 -3.993 1.00 91.56 82 GLN A C 1
ATOM 695 O O . GLN A 1 82 ? -2.910 13.132 -5.197 1.00 91.56 82 GLN A O 1
ATOM 700 N N . GLY A 1 83 ? -3.202 14.057 -3.166 1.00 88.12 83 GLY A N 1
ATOM 701 C CA . GLY A 1 83 ? -2.938 15.440 -3.574 1.00 88.12 83 GLY A CA 1
ATOM 702 C C . GLY A 1 83 ? -1.504 15.674 -4.071 1.00 88.12 83 GLY A C 1
ATOM 703 O O . GLY A 1 83 ? -1.290 16.386 -5.060 1.00 88.12 83 GLY A O 1
ATOM 704 N N . LEU A 1 84 ? -0.516 15.018 -3.454 1.00 86.31 84 LEU A N 1
ATOM 705 C CA . LEU A 1 84 ? 0.883 15.058 -3.903 1.00 86.31 84 LEU A CA 1
ATOM 706 C C . LEU A 1 84 ? 1.073 14.365 -5.263 1.00 86.31 84 LEU A C 1
ATOM 708 O O . LEU A 1 84 ? 1.821 14.845 -6.117 1.00 86.31 84 LEU A O 1
ATOM 712 N N . GLY A 1 85 ? 0.357 13.263 -5.502 1.00 67.38 85 GLY A N 1
ATOM 713 C CA . GLY A 1 85 ? 0.396 12.539 -6.775 1.00 67.38 85 GLY A CA 1
ATOM 714 C C . GLY A 1 85 ? -0.173 13.326 -7.962 1.00 67.38 85 GLY A C 1
ATOM 715 O O . GLY A 1 85 ? 0.251 13.110 -9.095 1.00 67.38 85 GLY A O 1
ATOM 716 N N . GLY A 1 86 ? -1.098 14.262 -7.718 1.00 57.97 86 GLY A N 1
ATOM 717 C CA . GLY A 1 86 ? -1.730 15.084 -8.758 1.00 57.97 86 GLY A CA 1
ATOM 718 C C . GLY A 1 86 ? -0.921 16.305 -9.215 1.00 57.97 86 GLY A C 1
ATOM 719 O O . GLY A 1 86 ? -1.212 16.872 -10.265 1.00 57.97 86 GLY A O 1
ATOM 720 N N . SER A 1 87 ? 0.102 16.720 -8.462 1.00 48.56 87 SER A N 1
ATOM 721 C CA . SER A 1 87 ? 0.822 17.987 -8.681 1.00 48.56 87 SER A CA 1
ATOM 722 C C . SER A 1 87 ? 2.168 17.853 -9.413 1.00 48.56 87 SER A C 1
ATOM 724 O O . SER A 1 87 ? 2.798 18.861 -9.720 1.00 48.56 87 SER A O 1
ATOM 726 N N . THR A 1 88 ? 2.585 16.641 -9.802 1.00 45.09 88 THR A N 1
ATOM 727 C CA . THR A 1 88 ? 3.822 16.409 -10.590 1.00 45.09 88 THR A CA 1
ATOM 728 C C . THR A 1 88 ? 3.583 16.201 -12.094 1.00 45.09 88 THR A C 1
ATOM 730 O O . THR A 1 88 ? 4.462 15.744 -12.820 1.00 45.09 88 THR A O 1
ATOM 733 N N . GLY A 1 89 ? 2.404 16.594 -12.584 1.00 48.22 89 GLY A N 1
ATOM 734 C CA . GLY A 1 89 ? 2.025 16.577 -14.001 1.00 48.22 89 GLY A CA 1
ATOM 735 C C . GLY A 1 89 ? 2.151 17.922 -14.727 1.00 48.22 89 GLY A C 1
ATOM 736 O O . GLY A 1 89 ? 1.423 18.147 -15.690 1.00 48.22 89 GLY A O 1
ATOM 737 N N . LEU A 1 90 ? 3.022 18.837 -14.286 1.00 38.69 90 LEU A N 1
ATOM 738 C CA . LEU A 1 90 ? 3.343 20.061 -15.030 1.00 38.69 90 LEU A CA 1
ATOM 739 C C . LEU A 1 90 ? 4.846 20.146 -15.325 1.00 38.69 90 LEU A C 1
ATOM 741 O O . LEU A 1 90 ? 5.614 20.626 -14.501 1.00 38.69 90 LEU A O 1
ATOM 745 N N . ARG A 1 91 ? 5.159 19.757 -16.569 1.00 37.28 91 ARG A N 1
ATOM 746 C CA . ARG A 1 91 ? 6.319 20.121 -17.406 1.00 37.28 91 ARG A CA 1
ATOM 747 C C . ARG A 1 91 ? 7.714 19.631 -17.020 1.00 37.28 91 ARG A C 1
ATOM 749 O O . ARG A 1 91 ? 8.276 20.090 -16.010 1.00 37.28 91 ARG A O 1
#

Foldseek 3Di:
DDPPVDDDPVNCPDPVSVVVVVVVVVVVVPDDDPDDPPDCVLVVVVVVLVCLVPDADPPPVVRVVSVVDDSVVVVVVSVVVVVVVVPPPDD

InterPro domains:
  IPR011009 Protein kinase-like domain superfamily [SSF56112] (8-79)

Secondary structure (DSSP, 8-state):
-----S--TTGGG-HHHHHHHHHHHHHHHT---SS--S-THHHHHHHHHHHHHT---SSHHHHHHHHTS-HHHHHHHHHHHHHHHHSS---

Radius of gyration: 19.67 Å; chains: 1; bounding box: 39×46×46 Å

Organism: Trifolium subterraneum (NCBI:txid3900)

pLDDT: mean 88.9, std 15.92, range [36.38, 98.19]